Protein AF-A0A660YYT0-F1 (afdb_monomer_lite)

Structure (mmCIF, N/CA/C/O backbone):
data_AF-A0A660YYT0-F1
#
_entry.id   AF-A0A660YYT0-F1
#
loop_
_atom_site.group_PDB
_atom_site.id
_atom_site.type_symbol
_atom_site.label_atom_id
_atom_site.label_alt_id
_atom_site.label_comp_id
_atom_site.label_asym_id
_atom_site.label_entity_id
_atom_site.label_seq_id
_atom_site.pdbx_PDB_ins_code
_atom_site.Cartn_x
_atom_site.Cartn_y
_atom_site.Cartn_z
_atom_site.occupancy
_atom_site.B_iso_or_equiv
_atom_site.auth_seq_id
_atom_site.auth_comp_id
_atom_site.auth_asym_id
_atom_site.auth_atom_id
_atom_site.pdbx_PDB_model_num
ATOM 1 N N . MET A 1 1 ? 35.041 26.784 -73.952 1.00 51.22 1 MET A N 1
ATOM 2 C CA . MET A 1 1 ? 34.333 25.535 -74.314 1.00 51.22 1 MET A CA 1
ATOM 3 C C . MET A 1 1 ? 33.382 25.185 -73.181 1.00 51.22 1 MET A C 1
ATOM 5 O O . MET A 1 1 ? 33.841 25.051 -72.057 1.00 51.22 1 MET A O 1
ATOM 9 N N . ILE A 1 2 ? 32.073 25.117 -73.440 1.00 56.28 2 ILE A N 1
ATOM 10 C CA . ILE A 1 2 ? 31.075 24.756 -72.421 1.00 56.28 2 ILE A CA 1
ATOM 11 C C . ILE A 1 2 ? 30.917 23.236 -72.461 1.00 56.28 2 ILE A C 1
ATOM 13 O O . ILE A 1 2 ? 30.370 22.688 -73.417 1.00 56.28 2 ILE A O 1
ATOM 17 N N . THR A 1 3 ? 31.452 22.542 -71.461 1.00 60.56 3 THR A N 1
ATOM 18 C CA . THR A 1 3 ? 31.415 21.078 -71.388 1.00 60.56 3 THR A CA 1
ATOM 19 C C . THR A 1 3 ? 29.968 20.602 -71.238 1.00 60.56 3 THR A C 1
ATOM 21 O O . THR A 1 3 ? 29.255 21.000 -70.316 1.00 60.56 3 THR A O 1
ATOM 24 N N . LYS A 1 4 ? 29.508 19.760 -72.171 1.00 62.19 4 LYS A N 1
ATOM 25 C CA . LYS A 1 4 ? 28.138 19.229 -72.230 1.00 62.19 4 LYS A CA 1
ATOM 26 C C . LYS A 1 4 ? 27.801 18.480 -70.934 1.00 62.19 4 LYS A C 1
ATOM 28 O O . LYS A 1 4 ? 28.369 17.426 -70.656 1.00 62.19 4 LYS A O 1
ATOM 33 N N . LYS A 1 5 ? 26.848 19.001 -70.155 1.00 63.53 5 LYS A N 1
ATOM 34 C CA . LYS A 1 5 ? 26.340 18.351 -68.934 1.00 63.53 5 LYS 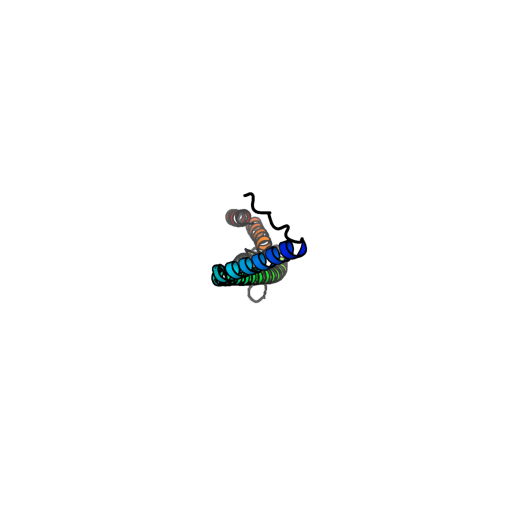A CA 1
ATOM 35 C C . LYS A 1 5 ? 25.712 16.996 -69.307 1.00 63.53 5 LYS A C 1
ATOM 37 O O . LYS A 1 5 ? 24.749 16.961 -70.076 1.00 63.53 5 LYS A O 1
ATOM 42 N N . ARG A 1 6 ? 26.256 15.878 -68.799 1.00 68.75 6 ARG A N 1
ATOM 43 C CA . ARG A 1 6 ? 25.679 14.531 -68.998 1.00 68.75 6 ARG A CA 1
ATOM 44 C C . ARG A 1 6 ? 24.264 14.496 -68.410 1.00 68.75 6 ARG A C 1
ATOM 46 O O . ARG A 1 6 ? 24.075 14.810 -67.239 1.00 68.75 6 ARG A O 1
ATOM 53 N N . LYS A 1 7 ? 23.272 14.118 -69.222 1.00 63.94 7 LYS A N 1
ATOM 54 C CA . LYS A 1 7 ? 21.906 13.847 -68.753 1.00 63.94 7 LYS A CA 1
ATOM 55 C C . LYS A 1 7 ? 21.890 12.449 -68.136 1.00 63.94 7 LYS A C 1
ATOM 57 O O . LYS A 1 7 ? 21.925 11.471 -68.873 1.00 63.94 7 LYS A O 1
ATOM 62 N N . LEU A 1 8 ? 21.891 12.373 -66.808 1.00 69.88 8 LEU A N 1
ATOM 63 C CA . LEU A 1 8 ? 21.742 11.113 -66.077 1.00 69.88 8 LEU A CA 1
ATOM 64 C C . LEU A 1 8 ? 20.305 10.588 -66.222 1.00 69.88 8 LEU A C 1
ATOM 66 O O . LEU A 1 8 ? 19.343 11.362 -66.184 1.00 69.88 8 LEU A O 1
ATOM 70 N N . SER A 1 9 ? 20.161 9.277 -66.399 1.00 69.38 9 SER A N 1
ATOM 71 C CA . SER A 1 9 ? 18.874 8.584 -66.463 1.00 69.38 9 SER A CA 1
ATOM 72 C C . SER A 1 9 ? 18.192 8.577 -65.089 1.00 69.38 9 SER A C 1
ATOM 74 O O . SER A 1 9 ? 18.842 8.462 -64.051 1.00 69.38 9 SER A O 1
ATOM 76 N N . ARG A 1 10 ? 16.849 8.637 -65.053 1.00 63.81 10 ARG A N 1
ATOM 77 C CA . ARG A 1 10 ? 16.066 8.544 -63.800 1.00 63.81 10 ARG A CA 1
ATOM 78 C C . ARG A 1 10 ? 16.378 7.273 -62.996 1.00 63.81 10 ARG A C 1
ATOM 80 O O . ARG A 1 10 ? 16.186 7.284 -61.784 1.00 63.81 10 ARG A O 1
ATOM 87 N N . LYS A 1 11 ? 16.823 6.194 -63.655 1.00 64.50 11 LYS A N 1
ATOM 88 C CA . LYS A 1 11 ? 17.233 4.937 -63.008 1.00 64.50 11 LYS A CA 1
ATOM 89 C C . LYS A 1 11 ? 18.564 5.104 -62.262 1.00 64.50 11 LYS A C 1
ATOM 91 O O . LYS A 1 11 ? 18.619 4.772 -61.087 1.00 64.50 11 LYS A O 1
ATOM 96 N N . GLU A 1 12 ? 19.557 5.731 -62.892 1.00 66.12 12 GLU A N 1
ATOM 97 C CA . GLU A 1 12 ? 20.881 6.006 -62.303 1.00 66.12 12 GLU A CA 1
ATOM 98 C C . GLU A 1 12 ? 20.780 6.956 -61.097 1.00 66.12 12 GLU A C 1
ATOM 100 O O . GLU A 1 12 ? 21.389 6.717 -60.063 1.00 66.12 12 GLU A O 1
ATOM 105 N N . ILE A 1 13 ? 19.925 7.988 -61.177 1.00 67.62 13 ILE A N 1
ATOM 106 C CA . ILE A 1 13 ? 19.676 8.920 -60.058 1.00 67.62 13 ILE A CA 1
ATOM 107 C C . ILE A 1 13 ? 19.019 8.208 -58.858 1.00 67.62 13 ILE A C 1
ATOM 109 O O . ILE A 1 13 ? 19.245 8.585 -57.708 1.00 67.62 13 ILE A O 1
ATOM 113 N N . LYS A 1 14 ? 18.165 7.204 -59.105 1.00 62.94 14 LYS A N 1
ATOM 114 C CA . LYS A 1 14 ? 17.526 6.413 -58.041 1.00 62.94 14 LYS A CA 1
ATOM 115 C C . LYS A 1 14 ? 18.504 5.424 -57.414 1.00 62.94 14 LYS A C 1
ATOM 117 O O . LYS A 1 14 ? 18.515 5.299 -56.197 1.00 62.94 14 LYS A O 1
ATOM 122 N N . GLU A 1 15 ? 19.314 4.761 -58.227 1.00 70.44 15 GLU A N 1
ATOM 123 C CA . GLU A 1 15 ? 20.326 3.802 -57.780 1.00 70.44 15 GLU A CA 1
ATOM 124 C C . GLU A 1 15 ? 21.382 4.483 -56.897 1.00 70.44 15 GLU A C 1
ATOM 126 O O . GLU A 1 15 ? 21.626 4.033 -55.784 1.00 70.44 15 GLU A O 1
ATOM 131 N N . ASP A 1 16 ? 21.875 5.654 -57.300 1.00 77.12 16 ASP A N 1
ATOM 132 C CA . ASP A 1 16 ? 22.817 6.469 -56.519 1.00 77.12 16 ASP A CA 1
ATOM 133 C C . ASP A 1 16 ? 22.221 6.950 -55.176 1.00 77.12 16 ASP A C 1
ATOM 135 O O . ASP A 1 16 ? 22.853 6.899 -54.117 1.00 77.12 16 ASP A O 1
ATOM 139 N N . LYS A 1 17 ? 20.934 7.330 -55.162 1.00 80.00 17 LYS A N 1
ATOM 140 C CA . LYS A 1 17 ? 20.225 7.661 -53.912 1.00 80.00 17 LYS A CA 1
ATOM 141 C C . LYS A 1 17 ? 20.060 6.462 -52.980 1.00 80.00 17 LYS A C 1
ATOM 143 O O . LYS A 1 17 ? 20.170 6.633 -51.770 1.00 80.00 17 LYS A O 1
ATOM 148 N N . LEU A 1 18 ? 19.779 5.274 -53.514 1.00 83.38 18 LEU A N 1
ATOM 149 C CA . LEU A 1 18 ? 19.640 4.063 -52.703 1.00 83.38 18 LEU A CA 1
ATOM 150 C C . LEU A 1 18 ? 20.992 3.620 -52.145 1.00 83.38 18 LEU A C 1
ATOM 152 O O . LEU A 1 18 ? 21.100 3.351 -50.955 1.00 83.38 18 LEU A O 1
ATOM 156 N N . VAL A 1 19 ? 22.033 3.618 -52.974 1.00 84.19 19 VAL A N 1
ATOM 157 C CA . VAL A 1 19 ? 23.396 3.266 -52.568 1.00 84.19 19 VAL A CA 1
ATOM 158 C C . VAL A 1 19 ? 23.917 4.241 -51.507 1.00 84.19 19 VAL A C 1
ATOM 160 O O . VAL A 1 19 ? 24.381 3.817 -50.452 1.00 84.19 19 VAL A O 1
ATOM 163 N N . SER A 1 20 ? 23.759 5.551 -51.715 1.00 84.00 20 SER A N 1
ATOM 164 C CA . SER A 1 20 ? 24.145 6.557 -50.713 1.00 84.00 20 SER A CA 1
ATOM 165 C C . SER A 1 20 ? 23.318 6.475 -49.427 1.00 84.00 20 SER A C 1
ATOM 167 O O . SER A 1 20 ? 23.848 6.738 -48.349 1.00 84.00 20 SER A O 1
ATOM 169 N N . PHE A 1 21 ? 22.043 6.089 -49.507 1.00 87.69 21 PHE A N 1
ATOM 170 C CA . PHE A 1 21 ? 21.224 5.812 -48.329 1.00 87.69 21 PHE A CA 1
ATOM 171 C C . PHE A 1 21 ? 21.750 4.605 -47.545 1.00 87.69 21 PHE A C 1
ATOM 173 O O . PHE A 1 21 ? 21.905 4.705 -46.332 1.00 87.69 21 PHE A O 1
ATOM 180 N N . VAL A 1 22 ? 22.085 3.503 -48.224 1.00 87.06 22 VAL A N 1
ATOM 181 C CA . VAL A 1 22 ? 22.655 2.304 -47.588 1.00 87.06 22 VAL A CA 1
ATOM 182 C C . VAL A 1 22 ? 23.977 2.632 -46.899 1.00 87.06 22 VAL A C 1
ATOM 184 O O . VAL A 1 22 ? 24.145 2.287 -45.733 1.00 87.06 22 VAL A O 1
ATOM 187 N N . TYR A 1 23 ? 24.876 3.370 -47.556 1.00 88.00 23 TYR A N 1
ATOM 188 C CA . TYR A 1 23 ? 26.136 3.788 -46.937 1.00 88.00 23 TYR A CA 1
ATOM 189 C C . TYR A 1 23 ? 25.928 4.684 -45.714 1.00 88.00 23 TYR A C 1
ATOM 191 O O . TYR A 1 23 ? 26.598 4.491 -44.704 1.00 88.00 23 TYR A O 1
ATOM 199 N N . LYS A 1 24 ? 24.976 5.624 -45.769 1.00 87.31 24 LYS A N 1
ATOM 200 C CA . LYS A 1 24 ? 24.620 6.472 -44.618 1.00 87.31 24 LYS A CA 1
ATOM 201 C C . LYS A 1 24 ? 24.012 5.672 -43.468 1.00 87.31 24 LYS A C 1
ATOM 203 O O . LYS A 1 24 ? 24.297 5.959 -42.311 1.00 87.31 24 LYS A O 1
ATOM 208 N N . ALA A 1 25 ? 23.175 4.683 -43.771 1.00 86.31 25 ALA A N 1
ATOM 209 C CA . ALA A 1 25 ? 22.599 3.798 -42.765 1.00 86.31 25 ALA A CA 1
ATOM 210 C C . ALA A 1 25 ? 23.677 2.914 -42.121 1.00 86.31 25 ALA A C 1
ATOM 212 O O . ALA A 1 25 ? 23.692 2.755 -40.904 1.00 86.31 25 ALA A O 1
ATOM 213 N N . GLN A 1 26 ? 24.611 2.394 -42.922 1.00 87.81 26 GLN A N 1
ATOM 214 C CA . GLN A 1 26 ? 25.738 1.604 -42.439 1.00 87.81 26 GLN A CA 1
ATOM 215 C C . GLN A 1 26 ? 26.683 2.439 -41.570 1.00 87.81 26 GLN A C 1
ATOM 217 O O . GLN A 1 26 ? 27.040 1.993 -40.485 1.00 87.81 26 GLN A O 1
ATOM 222 N N . SER A 1 27 ? 27.048 3.654 -41.995 1.00 86.06 27 SER A N 1
ATOM 223 C CA . SER A 1 27 ? 27.898 4.538 -41.189 1.00 86.06 27 SER A CA 1
ATOM 224 C C . SER A 1 27 ? 27.209 4.922 -39.883 1.00 86.06 27 SER A C 1
ATOM 226 O O . SER A 1 27 ? 27.809 4.816 -38.825 1.00 86.06 27 SER A O 1
ATOM 228 N N . PHE A 1 28 ? 25.916 5.260 -39.929 1.00 86.38 28 PHE A N 1
ATOM 229 C CA . PHE A 1 28 ? 25.138 5.537 -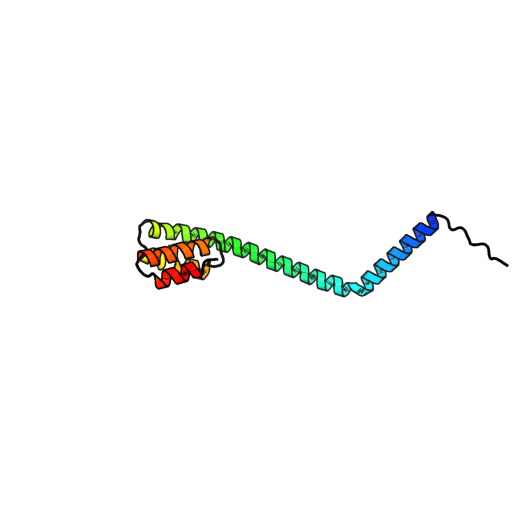38.724 1.00 86.38 28 PHE A CA 1
ATOM 230 C C . PHE A 1 28 ? 25.091 4.328 -37.780 1.00 86.38 28 PHE A C 1
ATOM 232 O O . PHE A 1 28 ? 25.264 4.474 -36.574 1.00 86.38 28 PHE A O 1
ATOM 239 N N . TYR A 1 29 ? 24.886 3.119 -38.300 1.00 87.12 29 TYR A N 1
ATOM 240 C CA . TYR A 1 29 ? 24.935 1.928 -37.462 1.00 87.12 29 TYR A CA 1
ATOM 241 C C . TYR A 1 29 ? 26.321 1.740 -36.838 1.00 87.12 29 TYR A C 1
ATOM 243 O O . TYR A 1 29 ? 26.407 1.552 -35.633 1.00 87.12 29 TYR A O 1
ATOM 251 N N . GLU A 1 30 ? 27.407 1.846 -37.600 1.00 86.44 30 GLU A N 1
ATOM 252 C CA . GLU A 1 30 ? 28.762 1.698 -37.053 1.00 86.44 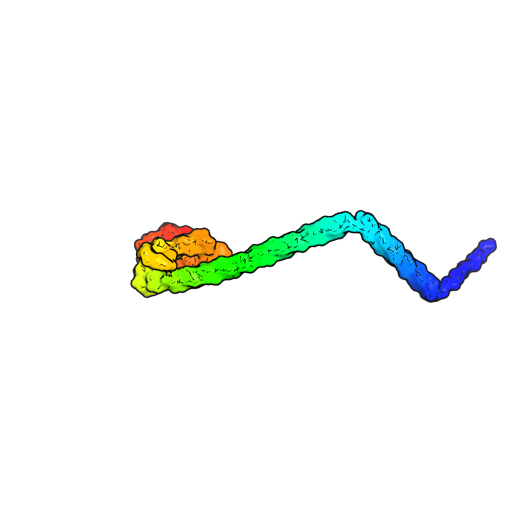30 GLU A CA 1
ATOM 253 C C . GLU A 1 30 ? 29.097 2.761 -35.994 1.00 86.44 30 GLU A C 1
ATOM 255 O O . GLU A 1 30 ? 29.647 2.427 -34.941 1.00 86.44 30 GLU A O 1
ATOM 260 N N . ASP A 1 31 ? 28.687 4.011 -36.222 1.00 88.75 31 ASP A N 1
ATOM 261 C CA . ASP A 1 31 ? 28.938 5.144 -35.327 1.00 88.75 31 ASP A CA 1
ATOM 262 C C . ASP A 1 31 ? 28.124 5.055 -34.023 1.00 88.75 31 ASP A C 1
ATOM 264 O O . ASP A 1 31 ? 28.564 5.515 -32.963 1.00 88.75 31 ASP A O 1
ATOM 268 N N . TYR A 1 32 ? 26.928 4.456 -34.080 1.00 88.25 32 TYR A N 1
ATOM 269 C CA . TYR A 1 32 ? 25.980 4.440 -32.965 1.00 88.25 32 TYR A CA 1
ATOM 270 C C . TYR A 1 32 ? 25.660 3.048 -32.419 1.00 88.25 32 TYR A C 1
ATOM 272 O O . TYR A 1 32 ? 24.946 2.981 -31.423 1.00 88.25 32 TYR A O 1
ATOM 280 N N . LYS A 1 33 ? 26.196 1.947 -32.963 1.00 86.75 33 LYS A N 1
ATOM 281 C CA . LYS A 1 33 ? 25.864 0.567 -32.543 1.00 86.75 33 LYS A CA 1
ATOM 282 C C . LYS A 1 33 ? 25.932 0.388 -31.032 1.00 86.75 33 LYS A C 1
ATOM 284 O O . LYS A 1 33 ? 24.965 -0.056 -30.426 1.00 86.75 33 LYS A O 1
ATOM 289 N N . ASN A 1 34 ? 27.017 0.841 -30.405 1.00 88.44 34 ASN A N 1
ATOM 290 C CA . ASN A 1 34 ? 27.201 0.725 -28.959 1.00 88.44 34 ASN A CA 1
ATOM 291 C C . ASN A 1 34 ? 26.143 1.531 -28.196 1.00 88.44 34 ASN A C 1
ATOM 293 O O . ASN A 1 34 ? 25.589 1.048 -27.218 1.00 88.44 34 ASN A O 1
ATOM 297 N N . LYS A 1 35 ? 25.810 2.737 -28.671 1.00 89.69 35 LYS A N 1
ATOM 298 C CA . LYS A 1 35 ? 24.757 3.570 -28.078 1.00 89.69 35 LYS A CA 1
ATOM 299 C C . LYS A 1 35 ? 23.380 2.930 -28.250 1.00 89.69 35 LYS A C 1
ATOM 301 O O . LYS A 1 35 ? 22.625 2.888 -27.291 1.00 89.69 35 LYS A O 1
ATOM 306 N N . ILE A 1 36 ? 23.069 2.404 -29.433 1.00 88.50 36 ILE A N 1
ATOM 307 C CA . ILE A 1 36 ? 21.801 1.724 -29.729 1.00 88.50 36 ILE A CA 1
ATOM 308 C C . ILE A 1 36 ? 21.627 0.511 -28.813 1.00 88.50 36 ILE A C 1
ATOM 310 O O . ILE A 1 36 ? 20.571 0.371 -28.203 1.00 88.50 36 ILE A O 1
ATOM 314 N N . PHE A 1 37 ? 22.662 -0.319 -28.656 1.00 90.00 37 PHE A N 1
ATOM 315 C CA . PHE A 1 37 ? 22.617 -1.453 -27.734 1.00 90.00 37 PHE A CA 1
ATOM 316 C C . PHE A 1 37 ? 22.443 -1.005 -26.282 1.00 90.00 37 PHE A C 1
ATOM 318 O O . PHE A 1 37 ? 21.581 -1.543 -25.593 1.00 90.00 37 PHE A O 1
ATOM 325 N N . THR A 1 38 ? 23.188 0.004 -25.824 1.00 92.44 38 THR A N 1
ATOM 326 C CA . THR A 1 38 ? 23.073 0.501 -24.445 1.00 92.44 38 THR A CA 1
ATOM 327 C C . THR A 1 38 ? 21.697 1.101 -24.164 1.00 92.44 38 THR A C 1
ATOM 329 O O . THR A 1 38 ? 21.054 0.718 -23.192 1.00 92.44 38 THR A O 1
ATOM 332 N N . TYR A 1 39 ? 21.204 2.008 -25.013 1.00 94.06 39 TYR A N 1
ATOM 333 C CA . TYR A 1 39 ? 19.878 2.604 -24.834 1.00 94.06 39 TYR A CA 1
ATOM 334 C C . TYR A 1 39 ? 18.769 1.557 -24.965 1.00 94.06 39 TYR A C 1
ATOM 336 O O . TYR A 1 39 ? 17.835 1.563 -24.168 1.00 94.06 39 TYR A O 1
ATOM 344 N N . GLY A 1 40 ? 18.894 0.624 -25.913 1.00 94.62 40 GLY A N 1
ATOM 345 C CA . GLY A 1 40 ? 17.966 -0.494 -26.060 1.00 94.62 40 GLY A CA 1
ATOM 346 C C . GLY A 1 40 ? 17.912 -1.364 -24.805 1.00 94.62 40 GLY A C 1
ATOM 347 O O . GLY A 1 40 ? 16.828 -1.643 -24.301 1.00 94.62 40 GLY A O 1
ATOM 348 N N . ALA A 1 41 ? 19.070 -1.726 -24.247 1.00 95.00 41 ALA A N 1
ATOM 349 C CA . ALA A 1 41 ? 19.151 -2.499 -23.012 1.00 95.00 41 ALA A CA 1
ATOM 350 C C . ALA A 1 41 ? 18.521 -1.755 -21.822 1.00 95.00 41 ALA A C 1
ATOM 352 O O . ALA A 1 41 ? 17.744 -2.350 -21.079 1.00 95.00 41 ALA A O 1
ATOM 353 N N . VAL A 1 42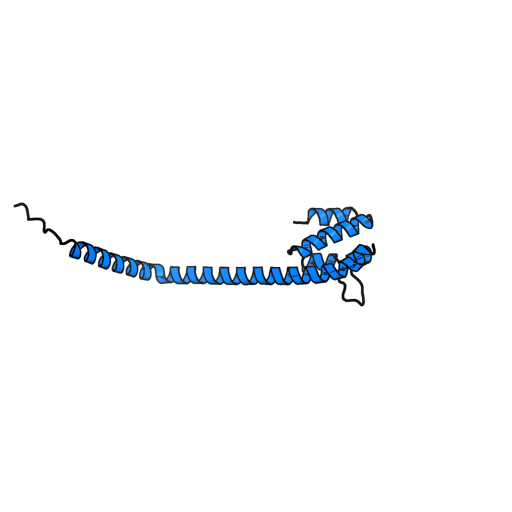 ? 18.787 -0.452 -21.671 1.00 97.25 42 VAL A N 1
ATOM 354 C CA . VAL A 1 42 ? 18.184 0.379 -20.612 1.00 97.25 42 VAL A CA 1
ATOM 355 C C . VAL A 1 42 ? 16.661 0.401 -20.721 1.00 97.25 42 VAL A C 1
ATOM 357 O O . VAL A 1 42 ? 15.979 0.220 -19.716 1.00 97.25 42 VAL A O 1
ATOM 360 N N . VAL A 1 43 ? 16.116 0.573 -21.929 1.00 97.31 43 VAL A N 1
ATOM 361 C CA . VAL A 1 43 ? 14.662 0.567 -22.150 1.00 97.31 43 VAL A CA 1
ATOM 362 C C . VAL A 1 43 ? 14.058 -0.788 -21.785 1.00 97.31 43 VAL A C 1
ATOM 364 O O . VAL A 1 43 ? 13.049 -0.829 -21.086 1.00 97.31 43 VAL A O 1
ATOM 367 N N . VAL A 1 44 ? 14.678 -1.896 -22.201 1.00 97.56 44 VAL A N 1
ATOM 368 C CA . VAL A 1 44 ? 14.191 -3.246 -21.871 1.00 97.56 44 VAL A CA 1
ATOM 369 C C . VAL A 1 44 ? 14.171 -3.472 -20.359 1.00 97.56 44 VAL A C 1
ATOM 371 O O . VAL A 1 44 ? 13.171 -3.953 -19.828 1.00 97.56 44 VAL A O 1
ATOM 374 N N . VAL A 1 45 ? 15.234 -3.079 -19.652 1.00 97.69 45 VAL A N 1
ATOM 375 C CA . VAL A 1 45 ? 15.295 -3.185 -18.187 1.00 97.69 45 VAL A CA 1
ATOM 376 C C . VAL A 1 45 ? 14.224 -2.315 -17.530 1.00 97.69 45 VAL A C 1
ATOM 378 O O . VAL A 1 45 ? 13.514 -2.796 -16.651 1.00 97.69 45 VAL A O 1
ATOM 381 N N . ALA A 1 46 ? 14.052 -1.069 -17.975 1.00 97.38 46 ALA A N 1
ATOM 382 C CA . ALA A 1 46 ? 13.035 -0.170 -17.432 1.00 97.38 46 ALA A CA 1
ATOM 383 C C . ALA A 1 46 ? 11.614 -0.735 -17.600 1.00 97.38 46 ALA A C 1
ATOM 385 O O . ALA A 1 46 ? 10.825 -0.707 -16.657 1.00 97.38 46 ALA A O 1
ATOM 386 N N . VAL A 1 47 ? 11.302 -1.307 -18.769 1.00 97.50 47 VAL A N 1
ATOM 387 C CA . VAL A 1 47 ? 10.010 -1.960 -19.027 1.00 97.50 47 VAL A CA 1
ATOM 388 C C . VAL A 1 47 ? 9.819 -3.186 -18.134 1.00 97.50 47 VAL A C 1
ATOM 390 O O . VAL A 1 47 ? 8.737 -3.360 -17.580 1.00 97.50 47 VAL A O 1
ATOM 393 N N . ALA A 1 48 ? 10.851 -4.014 -17.951 1.00 97.00 48 ALA A N 1
ATOM 394 C CA . ALA A 1 48 ? 10.772 -5.189 -17.085 1.00 97.00 48 ALA A CA 1
ATOM 395 C C . ALA A 1 48 ? 10.516 -4.809 -15.616 1.00 97.00 48 ALA A C 1
ATOM 397 O O . ALA A 1 48 ? 9.660 -5.411 -14.968 1.00 97.00 48 ALA A O 1
ATOM 398 N N . VAL A 1 49 ? 11.206 -3.780 -15.110 1.00 97.12 49 VAL A N 1
ATOM 399 C CA . VAL A 1 49 ? 10.995 -3.250 -13.753 1.00 97.12 49 VAL A CA 1
ATOM 400 C C . VAL A 1 49 ? 9.581 -2.696 -13.599 1.00 97.12 49 VAL A C 1
ATOM 402 O O . VAL A 1 49 ? 8.893 -3.051 -12.645 1.00 97.12 49 VAL A O 1
ATOM 405 N N . ALA A 1 50 ? 9.115 -1.880 -14.551 1.00 96.06 50 ALA A N 1
ATOM 406 C CA . ALA A 1 50 ? 7.763 -1.328 -14.520 1.00 96.06 50 ALA A CA 1
ATOM 407 C C . ALA A 1 50 ? 6.693 -2.431 -14.552 1.00 96.06 50 ALA A C 1
ATOM 409 O O . ALA A 1 50 ? 5.735 -2.383 -13.784 1.00 96.06 50 ALA A O 1
ATOM 410 N N . TYR A 1 51 ? 6.873 -3.449 -15.397 1.00 96.06 51 TYR A N 1
ATOM 411 C CA . TYR A 1 51 ? 5.966 -4.592 -15.474 1.00 96.06 51 TYR A CA 1
ATOM 412 C C . TYR A 1 51 ? 5.893 -5.355 -14.148 1.00 96.06 51 TYR A C 1
ATOM 414 O O . TYR A 1 51 ? 4.798 -5.627 -13.656 1.00 96.06 51 TYR A O 1
ATOM 422 N N . PHE A 1 52 ? 7.047 -5.670 -13.551 1.00 95.44 52 PHE A N 1
ATOM 423 C CA . PHE A 1 52 ? 7.096 -6.376 -12.274 1.00 95.44 52 PHE A CA 1
ATOM 424 C C . PHE A 1 52 ? 6.446 -5.557 -11.156 1.00 95.44 52 PHE A C 1
ATOM 426 O O . PHE A 1 52 ? 5.626 -6.092 -10.416 1.00 95.44 52 PHE A O 1
ATOM 433 N N . TYR A 1 53 ? 6.743 -4.257 -11.086 1.00 93.94 53 TYR A N 1
ATOM 434 C CA . TYR A 1 53 ? 6.158 -3.353 -10.099 1.00 93.94 53 TYR A CA 1
ATOM 435 C C . TYR A 1 53 ? 4.630 -3.281 -10.217 1.00 93.94 53 TYR A C 1
ATOM 437 O O . TYR A 1 53 ? 3.931 -3.477 -9.230 1.00 93.94 53 TYR A O 1
ATOM 445 N N . VAL A 1 54 ? 4.091 -3.091 -11.427 1.00 93.75 54 VAL A N 1
ATOM 446 C CA . VAL A 1 54 ? 2.634 -3.054 -11.648 1.00 93.75 54 VAL A CA 1
ATOM 447 C C . VAL A 1 54 ? 1.979 -4.385 -11.283 1.00 93.75 54 VAL A C 1
ATOM 449 O O . VAL A 1 54 ? 0.893 -4.398 -10.707 1.00 93.75 54 VAL A O 1
ATOM 452 N N . ASN A 1 55 ? 2.613 -5.511 -11.615 1.00 93.81 55 ASN A N 1
ATOM 453 C CA . ASN A 1 55 ? 2.060 -6.822 -11.297 1.00 93.81 55 ASN A CA 1
ATOM 454 C C . ASN A 1 55 ? 2.078 -7.105 -9.788 1.00 93.81 55 ASN A C 1
ATOM 456 O O . ASN A 1 55 ? 1.096 -7.618 -9.260 1.00 93.81 55 ASN A O 1
ATOM 460 N N . GLN A 1 56 ? 3.160 -6.735 -9.100 1.00 94.00 56 GLN A N 1
ATOM 461 C CA . GLN A 1 56 ? 3.256 -6.835 -7.645 1.00 94.00 56 GLN A CA 1
ATOM 462 C C . GLN A 1 56 ? 2.196 -5.960 -6.970 1.00 94.00 56 GLN A C 1
ATOM 464 O O . GLN A 1 56 ? 1.437 -6.463 -6.153 1.00 94.00 56 GLN A O 1
ATOM 469 N N . GLN A 1 57 ? 2.050 -4.702 -7.397 1.00 93.94 57 GLN A N 1
ATOM 470 C CA . GLN A 1 57 ? 1.055 -3.781 -6.842 1.00 93.94 57 GLN A CA 1
ATOM 471 C C . GLN A 1 57 ? -0.379 -4.318 -6.968 1.00 93.94 57 GLN A C 1
ATOM 473 O O . GLN A 1 57 ? -1.202 -4.122 -6.077 1.00 93.94 57 GLN A O 1
ATOM 478 N N . ARG A 1 58 ? -0.693 -5.010 -8.072 1.00 96.25 58 ARG A N 1
ATOM 479 C CA . ARG A 1 58 ? -1.997 -5.662 -8.263 1.00 96.25 58 ARG A CA 1
ATOM 480 C C . ARG A 1 58 ? -2.207 -6.815 -7.290 1.00 96.25 58 ARG A C 1
ATOM 482 O O . ARG A 1 58 ? -3.252 -6.862 -6.653 1.00 96.25 58 ARG A O 1
ATOM 489 N N . ALA A 1 59 ? -1.222 -7.702 -7.160 1.00 97.06 59 ALA A N 1
ATOM 490 C CA . ALA A 1 59 ? -1.277 -8.804 -6.203 1.00 97.06 59 ALA A CA 1
ATOM 491 C C . ALA A 1 59 ? -1.409 -8.294 -4.758 1.00 97.06 59 ALA A C 1
ATOM 493 O O . ALA A 1 59 ? -2.225 -8.806 -3.995 1.00 97.06 59 ALA A O 1
ATOM 494 N N . ASP A 1 60 ? -0.666 -7.247 -4.401 1.00 97.50 60 ASP A N 1
ATOM 495 C CA . ASP A 1 60 ? -0.746 -6.616 -3.083 1.00 97.50 60 ASP A CA 1
ATOM 496 C C . ASP A 1 60 ? -2.131 -6.007 -2.849 1.00 97.50 60 ASP A C 1
ATOM 498 O O . ASP A 1 60 ? -2.718 -6.210 -1.791 1.00 97.50 60 ASP A O 1
ATOM 502 N N . ASN A 1 61 ? -2.707 -5.342 -3.856 1.00 98.31 61 ASN A N 1
ATOM 503 C CA . ASN A 1 61 ? -4.062 -4.800 -3.767 1.00 98.31 61 ASN A CA 1
ATOM 504 C C . ASN A 1 61 ? -5.127 -5.898 -3.605 1.00 98.31 61 ASN A C 1
ATOM 506 O O . ASN A 1 61 ? -6.078 -5.727 -2.844 1.00 98.31 61 ASN A O 1
ATOM 510 N N . GLU A 1 62 ? -4.987 -7.025 -4.305 1.00 98.38 62 GLU A N 1
ATOM 511 C CA . GLU A 1 62 ? -5.884 -8.179 -4.161 1.00 98.38 62 GLU A CA 1
ATOM 512 C C . GLU A 1 62 ? -5.801 -8.771 -2.747 1.00 98.38 62 GLU A C 1
ATOM 514 O O . GLU A 1 62 ? -6.835 -8.974 -2.105 1.00 98.38 62 GLU A O 1
ATOM 519 N N . ASN A 1 63 ? -4.588 -8.972 -2.223 1.00 98.19 63 ASN A N 1
ATOM 520 C CA . ASN A 1 63 ? -4.372 -9.449 -0.855 1.00 98.19 63 ASN A CA 1
ATOM 521 C C . ASN A 1 63 ? -4.956 -8.479 0.180 1.00 98.19 63 ASN A C 1
ATOM 523 O O . ASN A 1 63 ? -5.680 -8.902 1.083 1.00 98.19 63 ASN A O 1
ATOM 527 N N . ALA A 1 64 ? -4.721 -7.177 0.007 1.00 98.44 64 ALA A N 1
ATOM 528 C CA . ALA A 1 64 ? -5.286 -6.134 0.853 1.00 98.44 64 ALA A CA 1
ATOM 529 C C . ALA A 1 64 ? -6.818 -6.177 0.870 1.00 98.44 64 ALA A C 1
ATOM 531 O O . ALA A 1 64 ? -7.424 -6.081 1.933 1.00 98.44 64 ALA A O 1
ATOM 532 N N . GLY A 1 65 ? -7.450 -6.376 -0.290 1.00 98.56 65 GLY A N 1
ATOM 533 C CA . GLY A 1 65 ? -8.904 -6.502 -0.400 1.00 98.56 65 GLY A CA 1
ATOM 534 C C . GLY A 1 65 ? -9.452 -7.726 0.334 1.00 98.56 65 GLY A C 1
ATOM 535 O O . GLY A 1 65 ? -10.485 -7.641 1.000 1.00 98.56 65 GLY A O 1
ATOM 536 N N . VAL A 1 66 ? -8.742 -8.856 0.266 1.00 98.50 66 VAL A N 1
ATOM 537 C CA . VAL A 1 66 ? -9.105 -10.074 1.005 1.00 98.50 66 VAL A CA 1
ATOM 538 C C . VAL A 1 66 ? -9.022 -9.848 2.513 1.00 98.50 66 VAL A C 1
ATOM 540 O O . VAL A 1 66 ? -9.962 -10.201 3.228 1.00 98.50 66 VAL A O 1
ATOM 543 N N . GLU A 1 67 ? -7.931 -9.265 3.007 1.00 98.50 67 GLU A N 1
ATOM 544 C CA . GLU A 1 67 ? -7.778 -9.001 4.439 1.00 98.50 67 GLU A CA 1
ATOM 545 C C . GLU A 1 67 ? -8.777 -7.949 4.928 1.00 98.50 67 GLU A C 1
ATOM 547 O O . GLU A 1 67 ? -9.463 -8.180 5.924 1.00 98.50 67 GLU A O 1
ATOM 552 N N . LEU A 1 68 ? -8.967 -6.859 4.177 1.00 98.56 68 LEU A N 1
ATOM 553 C CA . LEU A 1 68 ? -9.971 -5.842 4.481 1.00 98.56 68 LEU A CA 1
ATOM 554 C C . LEU A 1 68 ? -11.369 -6.455 4.577 1.00 98.56 68 LEU A C 1
ATOM 556 O O . LEU A 1 68 ? -12.074 -6.214 5.553 1.00 98.56 68 LEU A O 1
ATOM 560 N N . SER A 1 69 ? -11.756 -7.307 3.623 1.00 98.44 69 SER A N 1
ATOM 561 C CA . SER A 1 69 ? -13.055 -7.986 3.648 1.00 98.44 69 SER A CA 1
ATOM 562 C C . SER A 1 69 ? -13.266 -8.818 4.918 1.00 98.44 69 SER A C 1
ATOM 564 O O . SER A 1 69 ? -14.376 -8.839 5.450 1.00 98.44 69 SER A O 1
ATOM 566 N N . ARG A 1 70 ? -12.222 -9.475 5.438 1.00 98.19 70 ARG A N 1
ATOM 567 C CA . ARG A 1 70 ? -12.307 -10.223 6.703 1.00 98.19 70 ARG A CA 1
ATOM 568 C C . ARG A 1 70 ? -12.467 -9.287 7.897 1.00 98.19 70 ARG A C 1
ATOM 570 O O . ARG A 1 70 ? -13.290 -9.552 8.770 1.00 98.19 70 ARG A O 1
ATOM 577 N N . THR A 1 71 ? -11.708 -8.196 7.932 1.00 98.50 71 THR A N 1
ATOM 578 C CA . THR A 1 71 ? -11.738 -7.217 9.028 1.00 98.50 71 THR A CA 1
ATOM 579 C C . THR A 1 71 ? -13.048 -6.440 9.080 1.00 98.50 71 THR A C 1
ATOM 581 O O . THR A 1 71 ? -13.526 -6.129 10.173 1.00 98.50 71 THR A O 1
ATOM 584 N N . MET A 1 72 ? -13.685 -6.207 7.929 1.00 98.38 72 MET A N 1
ATOM 585 C CA . MET A 1 72 ? -14.986 -5.538 7.848 1.00 98.38 72 MET A CA 1
ATOM 586 C C . MET A 1 72 ? -16.080 -6.251 8.648 1.00 98.38 72 MET A C 1
ATOM 588 O O . MET A 1 72 ? -16.956 -5.589 9.187 1.00 98.38 72 MET A O 1
ATOM 592 N N . VAL A 1 73 ? -15.979 -7.569 8.858 1.00 97.75 73 VAL A N 1
ATOM 593 C CA . VAL A 1 73 ? -16.907 -8.301 9.737 1.00 97.75 73 VAL A CA 1
ATOM 594 C C . VAL A 1 73 ? -16.910 -7.734 11.163 1.00 97.75 73 VAL A C 1
ATOM 596 O O . VAL A 1 73 ? -17.972 -7.608 11.766 1.00 97.75 73 VAL A O 1
ATOM 599 N N . LEU A 1 74 ? -15.741 -7.373 11.707 1.00 98.25 74 LEU A N 1
ATOM 600 C CA . LEU A 1 74 ? -15.623 -6.756 13.036 1.00 98.25 74 LEU A CA 1
ATOM 601 C C . LEU A 1 74 ? -16.075 -5.293 13.014 1.00 98.25 74 LEU A C 1
ATOM 603 O O . LEU A 1 74 ? -16.735 -4.833 13.946 1.00 98.25 74 LEU A O 1
ATOM 607 N N . TYR A 1 75 ? -15.729 -4.571 11.947 1.00 98.56 75 TYR A N 1
ATOM 608 C CA . TYR A 1 75 ? -16.117 -3.175 11.764 1.00 98.56 75 TYR A CA 1
ATOM 609 C C . TYR A 1 75 ? -17.642 -3.012 11.721 1.00 98.56 75 TYR A C 1
ATOM 611 O O . TYR A 1 75 ? -18.193 -2.207 12.468 1.00 98.56 75 TYR A O 1
ATOM 619 N N . ASP A 1 76 ? -18.329 -3.833 10.925 1.00 98.06 76 ASP A N 1
ATOM 620 C CA . ASP A 1 76 ? -19.786 -3.797 10.752 1.00 98.06 76 ASP A CA 1
ATOM 621 C C . ASP A 1 76 ? -20.538 -4.182 12.035 1.00 98.06 76 ASP A C 1
ATOM 623 O O . ASP A 1 76 ? -21.671 -3.758 12.260 1.00 98.06 76 ASP A O 1
ATOM 627 N N . GLN A 1 77 ? -19.898 -4.958 12.915 1.00 98.00 77 GLN A N 1
ATOM 628 C CA . GLN A 1 77 ? -20.407 -5.280 14.252 1.00 98.00 77 GLN A CA 1
ATOM 629 C C . GLN A 1 77 ? -20.196 -4.1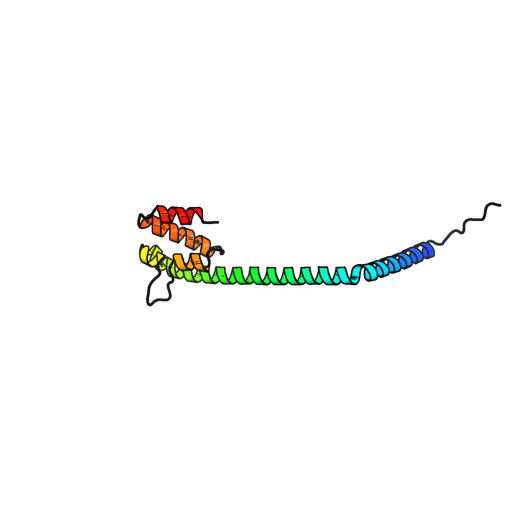44 15.267 1.00 98.00 77 GLN A C 1
ATOM 631 O O . GLN A 1 77 ? -20.627 -4.257 16.414 1.00 98.00 77 GLN A O 1
ATOM 636 N N . GLY A 1 78 ? -19.515 -3.063 14.879 1.00 98.12 78 GLY A N 1
ATOM 637 C CA . GLY A 1 78 ? -19.128 -1.973 15.770 1.00 98.12 78 GLY A CA 1
ATOM 638 C C . GLY A 1 78 ? -17.989 -2.335 16.728 1.00 98.12 78 GLY A C 1
ATOM 639 O O . GLY A 1 78 ? -17.716 -1.592 17.672 1.00 98.12 78 GLY A O 1
ATOM 640 N N . ALA A 1 79 ? -17.300 -3.459 16.508 1.00 98.38 79 ALA A N 1
ATOM 641 C CA . ALA A 1 79 ? -16.168 -3.903 17.316 1.00 98.38 79 ALA A CA 1
ATOM 642 C C . ALA A 1 79 ? -14.883 -3.152 16.920 1.00 98.38 79 ALA A C 1
ATOM 644 O O . ALA A 1 79 ? -13.867 -3.755 16.574 1.00 98.38 79 ALA A O 1
ATOM 645 N N . TYR A 1 80 ? -14.920 -1.816 16.960 1.00 98.50 80 TYR A N 1
ATOM 646 C CA . TYR A 1 80 ? -13.901 -0.951 16.359 1.00 98.50 80 TYR A CA 1
ATOM 647 C C . TYR A 1 80 ? -12.494 -1.172 16.920 1.00 98.50 80 TYR A C 1
ATOM 649 O O . TYR A 1 80 ? -11.538 -1.174 16.156 1.00 98.50 80 TYR A O 1
ATOM 657 N N . LEU A 1 81 ? -12.339 -1.447 18.220 1.00 98.19 81 LEU A N 1
ATOM 658 C CA . LEU A 1 81 ? -11.018 -1.747 18.789 1.00 98.19 81 LEU A CA 1
ATOM 659 C C . LEU A 1 81 ? -10.414 -3.030 18.189 1.00 98.19 81 LEU A C 1
ATOM 661 O O . LEU A 1 81 ? -9.224 -3.075 17.883 1.00 98.19 81 LEU A O 1
ATOM 665 N N . GLN A 1 82 ? -11.242 -4.055 17.972 1.00 98.19 82 GLN A N 1
ATOM 666 C CA . GLN A 1 82 ? -10.813 -5.298 17.328 1.00 98.19 82 GLN A CA 1
ATOM 667 C C . GLN A 1 82 ? -10.636 -5.118 15.818 1.00 98.19 82 GLN A C 1
ATOM 669 O O . GLN A 1 82 ? -9.747 -5.728 15.241 1.00 98.19 82 GLN A O 1
ATOM 674 N N . ALA A 1 83 ? -11.429 -4.265 15.166 1.00 98.56 83 ALA A N 1
ATOM 675 C CA . ALA A 1 83 ? -11.209 -3.916 13.765 1.00 98.56 83 ALA A CA 1
ATOM 676 C C . ALA A 1 83 ? -9.857 -3.203 13.576 1.00 98.56 83 ALA A C 1
ATOM 678 O O . ALA A 1 83 ? -9.140 -3.492 12.625 1.00 98.56 83 ALA A O 1
ATOM 679 N N . ILE A 1 84 ? -9.467 -2.325 14.506 1.00 98.69 84 ILE A N 1
ATOM 680 C CA . ILE A 1 84 ? -8.190 -1.594 14.481 1.00 98.69 84 ILE A CA 1
ATOM 681 C C . ILE A 1 84 ? -6.994 -2.534 14.681 1.00 98.69 84 ILE A C 1
ATOM 683 O O . ILE A 1 84 ? -6.060 -2.508 13.876 1.00 98.69 84 ILE A O 1
ATOM 687 N N . GLU A 1 85 ? -7.011 -3.349 15.740 1.00 98.19 85 GLU A N 1
ATOM 688 C CA . GLU A 1 85 ? -5.855 -4.163 16.163 1.00 98.19 85 GLU A CA 1
ATOM 689 C C . GLU A 1 85 ? -5.864 -5.595 15.593 1.00 98.19 85 GLU A C 1
ATOM 691 O O . GLU A 1 85 ? -4.841 -6.280 15.583 1.00 98.19 85 GLU A O 1
ATOM 696 N N . GLY A 1 86 ? -7.005 -6.051 15.079 1.00 97.62 86 GLY A N 1
ATOM 697 C CA . GLY A 1 86 ? -7.245 -7.428 14.659 1.00 97.62 86 GLY A CA 1
ATOM 698 C C . GLY A 1 86 ? -7.769 -8.301 15.798 1.00 97.62 86 GLY A C 1
ATOM 699 O O . GLY A 1 86 ? -7.951 -7.866 16.939 1.00 97.62 86 GLY A O 1
ATOM 700 N N . GLN A 1 87 ? -8.011 -9.574 15.488 1.00 96.56 87 GLN A N 1
ATOM 701 C CA . GLN A 1 87 ? -8.543 -10.535 16.451 1.00 96.56 87 GLN A CA 1
ATOM 702 C C . GLN A 1 87 ? -7.574 -11.702 16.656 1.00 96.56 87 GLN A C 1
ATOM 704 O O . GLN A 1 87 ? -7.422 -12.576 15.796 1.00 96.56 87 GLN A O 1
ATOM 709 N N . GLN A 1 88 ? -6.942 -11.733 17.833 1.00 92.50 88 GLN A N 1
ATOM 710 C CA . GLN A 1 88 ? -6.011 -12.796 18.216 1.00 92.50 88 GLN A CA 1
ATOM 711 C C . GLN A 1 88 ? -6.668 -14.181 18.149 1.00 92.50 88 GLN A C 1
ATOM 713 O O . GLN A 1 88 ? -7.834 -14.352 18.497 1.00 92.50 88 GLN A O 1
ATOM 718 N N . GLY A 1 89 ? -5.901 -15.178 17.704 1.00 92.62 89 GLY A N 1
ATOM 719 C CA . GLY A 1 89 ? -6.393 -16.548 17.525 1.00 92.62 89 GLY A CA 1
ATOM 720 C C . GLY A 1 89 ? -7.228 -16.762 16.258 1.00 92.62 89 GLY A C 1
ATOM 721 O O . GLY A 1 89 ? -7.720 -17.867 16.045 1.00 92.62 89 GLY A O 1
ATOM 722 N N . THR A 1 90 ? -7.365 -15.744 15.402 1.00 95.06 90 THR A N 1
ATOM 723 C CA . THR A 1 90 ? -8.021 -15.850 14.090 1.00 95.06 90 THR A CA 1
ATOM 724 C C . THR A 1 90 ? -7.120 -15.333 12.971 1.00 95.06 90 THR A C 1
ATOM 726 O O . THR A 1 90 ? -6.019 -14.848 13.220 1.00 95.06 90 THR A O 1
ATOM 729 N N . ASN A 1 91 ? -7.580 -15.445 11.726 1.00 94.56 91 ASN A N 1
ATOM 730 C CA . ASN A 1 91 ? -6.907 -14.905 10.545 1.00 94.56 91 ASN A CA 1
ATOM 731 C C . ASN A 1 91 ? -7.323 -13.459 10.215 1.00 94.56 91 ASN A C 1
ATOM 733 O O . ASN A 1 91 ? -7.042 -12.998 9.114 1.00 94.56 91 ASN A O 1
ATOM 737 N N . ILE A 1 92 ? -8.019 -12.765 11.121 1.00 97.75 92 ILE A N 1
ATOM 738 C CA . ILE A 1 92 ? -8.429 -11.374 10.918 1.00 97.75 92 ILE A CA 1
ATOM 739 C C . ILE A 1 92 ? -7.317 -10.456 11.419 1.00 97.75 92 ILE A C 1
ATOM 741 O O . ILE A 1 92 ? -7.137 -10.287 12.631 1.00 97.75 92 ILE A O 1
ATOM 745 N N . ILE A 1 93 ? -6.580 -9.857 10.486 1.00 97.94 93 ILE A N 1
ATOM 746 C CA . ILE A 1 93 ? -5.621 -8.803 10.812 1.00 97.94 93 ILE A CA 1
ATOM 747 C C . ILE A 1 93 ? -6.335 -7.462 11.026 1.00 97.94 93 ILE A C 1
ATOM 749 O O . ILE A 1 93 ? -7.437 -7.236 10.531 1.00 97.94 93 ILE A O 1
ATOM 753 N N . GLY A 1 94 ? -5.728 -6.574 11.808 1.00 98.31 94 GLY A N 1
ATOM 754 C CA . GLY A 1 94 ? -6.292 -5.254 12.075 1.00 98.31 94 GLY A CA 1
ATOM 755 C C . GLY A 1 94 ? -6.123 -4.287 10.909 1.00 98.31 94 GLY A C 1
ATOM 756 O O . GLY A 1 94 ? -5.168 -4.392 10.139 1.00 98.31 94 GLY A O 1
ATOM 757 N N . LEU A 1 95 ? -7.003 -3.290 10.833 1.00 98.75 95 LEU A N 1
ATOM 758 C CA . LEU A 1 95 ? -6.938 -2.193 9.869 1.00 98.75 95 LEU A CA 1
ATOM 759 C C . LEU A 1 95 ? -5.578 -1.479 9.910 1.00 98.75 95 LEU A C 1
ATOM 761 O O . LEU A 1 95 ? -5.043 -1.160 8.855 1.00 98.75 95 LEU A O 1
ATOM 765 N N . LYS A 1 96 ? -4.959 -1.313 11.092 1.00 98.38 96 LYS A N 1
ATOM 766 C CA . LYS A 1 96 ? -3.593 -0.757 11.206 1.00 98.38 96 LYS A CA 1
ATOM 767 C C . LYS A 1 96 ? -2.575 -1.557 10.408 1.00 98.38 96 LYS A C 1
ATOM 769 O O . LYS A 1 96 ? -1.761 -0.979 9.701 1.00 98.38 96 LYS A O 1
ATOM 774 N N . LYS A 1 97 ? -2.639 -2.884 10.519 1.00 98.44 97 LYS A N 1
ATOM 775 C CA . LYS A 1 97 ? -1.712 -3.783 9.839 1.00 98.44 97 LYS A CA 1
ATOM 776 C C . LYS A 1 97 ? -1.960 -3.799 8.331 1.00 98.44 97 LYS A C 1
ATOM 778 O O . LYS A 1 97 ? -1.007 -3.816 7.567 1.00 98.44 97 LYS A O 1
ATOM 783 N N . ILE A 1 98 ? -3.224 -3.723 7.904 1.00 98.56 98 ILE A N 1
ATOM 784 C CA . ILE A 1 98 ? -3.563 -3.596 6.479 1.00 98.56 98 ILE A CA 1
ATOM 785 C C . ILE A 1 98 ? -2.991 -2.293 5.906 1.00 98.56 98 ILE A C 1
ATOM 787 O O . ILE A 1 98 ? -2.399 -2.314 4.835 1.00 98.56 98 ILE A O 1
ATOM 791 N N . VAL A 1 99 ? -3.119 -1.172 6.622 1.00 98.38 99 VAL A N 1
ATOM 792 C CA . VAL A 1 99 ? -2.552 0.121 6.201 1.00 98.38 99 VAL A CA 1
ATOM 793 C C . VAL A 1 99 ? -1.022 0.088 6.187 1.00 98.38 99 VAL A C 1
ATOM 795 O O . VAL A 1 99 ? -0.415 0.599 5.253 1.00 98.38 99 VAL A O 1
ATOM 798 N N . GLU A 1 100 ? -0.391 -0.533 7.183 1.00 97.94 100 GLU A N 1
ATOM 799 C CA . GLU A 1 100 ? 1.069 -0.672 7.249 1.00 97.94 100 GLU A CA 1
ATOM 800 C C . GLU A 1 100 ? 1.629 -1.509 6.090 1.00 97.94 100 GLU A C 1
ATOM 802 O O . GLU A 1 100 ? 2.610 -1.113 5.463 1.00 97.94 100 GLU A O 1
ATOM 807 N N . GLU A 1 101 ? 1.007 -2.651 5.786 1.00 97.62 101 GLU A N 1
ATOM 808 C CA . GLU A 1 101 ? 1.501 -3.583 4.766 1.00 97.62 101 GLU A CA 1
ATOM 809 C C . GLU A 1 101 ? 1.074 -3.193 3.344 1.00 97.62 101 GLU A C 1
ATOM 811 O O . GLU A 1 101 ? 1.834 -3.392 2.397 1.00 97.62 101 GLU A O 1
ATOM 816 N N . TYR A 1 102 ? -0.123 -2.622 3.183 1.00 97.62 102 TYR A N 1
ATOM 817 C CA . TYR A 1 102 ? -0.753 -2.408 1.878 1.00 97.62 102 TYR A CA 1
ATOM 818 C C . TYR A 1 102 ? -1.159 -0.960 1.603 1.00 97.62 102 TYR A C 1
ATOM 820 O O . TYR A 1 102 ? -1.845 -0.716 0.612 1.00 97.62 102 TYR A O 1
ATOM 828 N N . GLY A 1 103 ? -0.746 0.007 2.427 1.00 96.12 103 GLY A N 1
ATOM 829 C CA . GLY A 1 103 ? -1.182 1.406 2.337 1.00 96.12 103 GLY A CA 1
ATOM 830 C C . GLY A 1 103 ? -1.006 2.054 0.962 1.00 96.12 103 GLY A C 1
ATOM 831 O O . GLY A 1 103 ? -1.813 2.885 0.594 1.00 96.12 103 GLY A O 1
ATOM 832 N N . GLY A 1 104 ? -0.032 1.622 0.153 1.00 94.38 104 GLY A N 1
ATOM 833 C CA . GLY A 1 104 ? 0.146 2.120 -1.220 1.00 94.38 104 GLY A CA 1
ATOM 834 C C . GLY A 1 104 ? -0.821 1.541 -2.267 1.00 94.38 104 GLY A C 1
ATOM 835 O O . GLY A 1 104 ? -0.654 1.799 -3.458 1.00 94.38 104 GLY A O 1
ATOM 836 N N . THR A 1 105 ? -1.774 0.697 -1.872 1.00 96.94 105 THR A N 1
ATOM 837 C CA . THR A 1 105 ? -2.773 0.062 -2.750 1.00 96.94 105 THR A CA 1
ATOM 838 C C . THR A 1 105 ? -4.149 0.705 -2.559 1.00 96.94 105 THR A C 1
ATOM 840 O O . THR A 1 105 ? -4.432 1.264 -1.507 1.00 96.94 105 THR A O 1
ATOM 843 N N . GLU A 1 106 ? -5.048 0.574 -3.535 1.00 97.00 106 GLU A N 1
ATOM 844 C CA . GLU A 1 106 ? -6.416 1.120 -3.456 1.00 97.00 106 GLU A CA 1
ATOM 845 C C . GLU A 1 106 ? -7.215 0.558 -2.260 1.00 97.00 106 GLU A C 1
ATOM 847 O O . GLU A 1 106 ? -7.906 1.288 -1.543 1.00 97.00 106 GLU A O 1
ATOM 852 N N . ASN A 1 107 ? -7.086 -0.742 -1.992 1.00 98.31 107 ASN A N 1
ATOM 853 C CA . ASN A 1 107 ? -7.715 -1.387 -0.842 1.00 98.31 107 ASN A CA 1
ATOM 854 C C . ASN A 1 107 ? -7.024 -1.020 0.482 1.00 98.31 107 ASN A C 1
ATOM 856 O O . ASN A 1 107 ? -7.697 -0.929 1.507 1.00 98.31 107 ASN A O 1
ATOM 860 N N . GLY A 1 108 ? -5.712 -0.768 0.482 1.00 98.25 108 GLY A N 1
ATOM 861 C CA . GLY A 1 108 ? -5.008 -0.243 1.656 1.00 98.25 108 GLY A CA 1
ATOM 862 C C . GLY A 1 108 ? -5.423 1.184 2.005 1.00 98.25 108 GLY A C 1
ATOM 863 O O . GLY A 1 108 ? -5.658 1.487 3.173 1.00 98.25 108 GLY A O 1
ATOM 864 N N . GLU A 1 109 ? -5.615 2.035 1.000 1.00 98.00 109 GLU A N 1
ATOM 865 C CA . GLU A 1 109 ? -6.171 3.379 1.172 1.00 98.00 109 GLU A CA 1
ATOM 866 C C . GLU A 1 109 ? -7.626 3.324 1.666 1.00 98.00 109 GLU A C 1
ATOM 868 O O . GLU A 1 109 ? -8.017 4.043 2.586 1.00 98.00 109 GLU A O 1
ATOM 873 N N . SER A 1 110 ? -8.422 2.378 1.161 1.00 98.38 110 SER A N 1
ATOM 874 C CA . SER A 1 110 ? -9.760 2.114 1.707 1.00 98.38 110 SER A CA 1
ATOM 875 C C . SER A 1 110 ? -9.696 1.701 3.184 1.00 98.38 110 SER A C 1
ATOM 877 O O . SER A 1 110 ? -10.438 2.229 4.015 1.00 98.38 110 SER A O 1
ATOM 879 N N . ALA A 1 111 ? -8.767 0.809 3.546 1.00 98.62 111 ALA A N 1
ATOM 880 C CA . ALA A 1 111 ? -8.534 0.412 4.933 1.00 98.62 111 ALA A CA 1
ATOM 881 C C . ALA A 1 111 ? -8.121 1.600 5.819 1.00 98.62 111 ALA A C 1
ATOM 883 O O . ALA A 1 111 ? -8.534 1.654 6.977 1.00 98.62 111 ALA A O 1
ATOM 884 N N . LYS A 1 112 ? -7.380 2.578 5.281 1.00 98.56 112 LYS A N 1
ATOM 885 C CA . LYS A 1 112 ? -6.991 3.813 5.981 1.00 98.56 112 LYS A CA 1
ATOM 886 C C . LYS A 1 112 ? -8.203 4.658 6.372 1.00 98.56 112 LYS A C 1
ATOM 888 O O . LYS A 1 112 ? -8.293 5.101 7.516 1.00 98.56 112 LYS A O 1
ATOM 893 N N . ILE A 1 113 ? -9.188 4.791 5.484 1.00 98.56 113 ILE A N 1
ATOM 894 C CA . ILE A 1 113 ? -10.457 5.467 5.801 1.00 98.56 113 ILE A CA 1
ATOM 895 C C . ILE A 1 113 ? -11.237 4.703 6.877 1.00 98.56 113 ILE A C 1
ATOM 897 O O . ILE A 1 113 ? -11.716 5.308 7.837 1.00 98.56 113 ILE A O 1
ATOM 901 N N . PHE A 1 114 ? -11.342 3.374 6.778 1.00 98.62 114 PHE A N 1
ATOM 902 C CA . PHE A 1 114 ? -12.019 2.579 7.811 1.00 98.62 114 PHE A CA 1
ATOM 903 C C . PHE A 1 114 ? -11.294 2.632 9.161 1.00 98.62 114 PHE A C 1
ATOM 905 O O . PHE A 1 114 ? -11.944 2.646 10.211 1.00 98.62 114 PHE A O 1
ATOM 912 N N . LEU A 1 115 ? -9.963 2.708 9.153 1.00 98.75 115 LEU A N 1
ATOM 913 C CA . LEU A 1 115 ? -9.142 2.898 10.344 1.00 98.75 115 LEU A CA 1
ATOM 914 C C . LEU A 1 115 ? -9.438 4.249 10.999 1.00 98.75 115 LEU A C 1
ATOM 916 O O . LEU A 1 115 ? -9.733 4.303 12.193 1.00 98.75 115 LEU A O 1
ATOM 920 N N . ALA A 1 116 ? -9.432 5.320 10.206 1.00 98.62 116 ALA A N 1
ATOM 921 C CA . ALA A 1 116 ? -9.768 6.665 10.654 1.00 98.62 116 ALA A CA 1
ATOM 922 C C . ALA A 1 116 ? -11.189 6.726 11.242 1.00 98.62 116 ALA A C 1
ATOM 924 O O . ALA A 1 116 ? -11.382 7.201 12.363 1.00 98.62 116 ALA A O 1
ATOM 925 N N . ASN A 1 117 ? -12.172 6.141 10.548 1.00 98.69 117 ASN A N 1
ATOM 926 C CA . ASN A 1 117 ? -13.547 6.034 11.038 1.00 98.69 117 ASN A CA 1
ATOM 927 C C . ASN A 1 117 ? -13.610 5.279 12.375 1.00 98.69 117 ASN A C 1
ATOM 929 O O . ASN A 1 117 ? -14.299 5.713 13.294 1.00 98.69 117 ASN A O 1
ATOM 933 N N . SER A 1 118 ? -12.885 4.163 12.498 1.00 98.75 118 SER A N 1
ATOM 934 C CA . SER A 1 118 ? -12.848 3.362 13.727 1.00 98.75 118 SER A CA 1
ATOM 935 C C . SER A 1 118 ? -12.304 4.173 14.904 1.00 98.75 118 SER A C 1
ATOM 937 O O . SER A 1 118 ? -12.893 4.155 15.984 1.00 98.75 118 SER A O 1
ATOM 939 N N . TYR A 1 119 ? -11.226 4.937 14.697 1.00 98.69 119 TYR A N 1
ATOM 940 C CA . TYR A 1 119 ? -10.713 5.861 15.709 1.00 98.69 119 TYR A CA 1
ATOM 941 C C . TYR A 1 119 ? -11.732 6.946 16.063 1.00 98.69 119 TYR A C 1
ATOM 943 O O . TYR A 1 119 ? -11.973 7.188 17.246 1.00 98.69 119 TYR A O 1
ATOM 951 N N . SER A 1 120 ? -12.395 7.535 15.065 1.00 98.62 120 SER A N 1
ATOM 952 C CA . SER A 1 120 ? -13.434 8.543 15.282 1.00 98.62 120 SER A CA 1
ATOM 953 C C . SER A 1 120 ? -14.609 7.994 16.099 1.00 98.62 120 SER A C 1
ATOM 955 O O . SER A 1 120 ? -15.084 8.668 17.010 1.00 98.62 120 SER A O 1
ATOM 957 N N . PHE A 1 121 ? -15.072 6.771 15.827 1.00 98.44 121 PHE A N 1
ATOM 958 C CA . PHE A 1 121 ? -16.160 6.145 16.588 1.00 98.44 121 PHE A CA 1
ATOM 959 C C . PHE A 1 121 ? -15.779 5.811 18.031 1.00 98.44 121 PHE A C 1
ATOM 961 O O . PHE A 1 121 ? -16.644 5.799 18.906 1.00 98.44 121 PHE A O 1
ATOM 968 N N . LEU A 1 122 ? -14.493 5.585 18.298 1.00 98.44 122 LEU A N 1
ATOM 969 C CA . LEU A 1 122 ? -13.954 5.430 19.650 1.00 98.44 122 LEU A CA 1
ATOM 970 C C . LEU A 1 122 ? -13.659 6.777 20.336 1.00 98.44 122 LEU A C 1
ATOM 972 O O . LEU A 1 122 ? -13.204 6.790 21.478 1.00 98.44 122 LEU A O 1
ATOM 976 N N . GLY A 1 123 ? -13.913 7.903 19.662 1.00 98.25 123 GLY A N 1
ATOM 977 C CA . GLY A 1 123 ? -13.652 9.250 20.166 1.00 98.25 123 GLY A CA 1
ATOM 978 C C . GLY A 1 123 ? -12.187 9.681 20.088 1.00 98.25 123 GLY A C 1
ATOM 979 O O . GLY A 1 123 ? -11.841 10.736 20.619 1.00 98.25 123 GLY A O 1
ATOM 980 N N . ASN A 1 124 ? -11.324 8.899 19.432 1.00 98.25 124 ASN A N 1
ATOM 981 C CA . ASN A 1 124 ? -9.926 9.258 19.232 1.00 98.25 124 ASN A CA 1
ATOM 982 C C . ASN A 1 124 ? -9.742 10.097 17.956 1.00 98.25 124 ASN A C 1
ATOM 984 O O . ASN A 1 124 ? -9.291 9.611 16.919 1.00 98.25 124 ASN A O 1
ATOM 988 N N . TYR A 1 125 ? -10.157 11.359 18.020 1.00 98.12 125 TYR A N 1
ATOM 989 C CA . TYR A 1 125 ? -10.212 12.230 16.845 1.00 98.12 125 TYR A CA 1
ATOM 990 C C . TYR A 1 125 ? -8.838 12.668 16.320 1.00 98.12 125 TYR A C 1
ATOM 992 O O . TYR A 1 125 ? -8.726 12.957 15.132 1.00 98.12 125 TYR A O 1
ATOM 1000 N N . GLU A 1 126 ? -7.805 12.712 17.168 1.00 98.12 126 GLU A N 1
ATOM 1001 C CA . GLU A 1 126 ? -6.448 13.098 16.756 1.00 98.12 126 GLU A CA 1
ATOM 1002 C C . GLU A 1 126 ? -5.848 12.042 15.817 1.00 98.12 126 GLU A C 1
ATOM 1004 O O . GLU A 1 126 ? -5.465 12.350 14.687 1.00 98.12 126 GLU A O 1
ATOM 1009 N N . GLU A 1 127 ? -5.884 10.771 16.219 1.00 97.38 127 GLU A N 1
ATOM 1010 C CA . GLU A 1 127 ? -5.494 9.656 15.359 1.00 97.38 127 GLU A CA 1
ATOM 1011 C C . GLU A 1 127 ? -6.379 9.551 14.121 1.00 97.38 127 GLU A C 1
ATOM 1013 O O . GLU A 1 127 ? -5.862 9.299 13.035 1.00 97.38 127 GLU A O 1
ATOM 1018 N N . ALA A 1 128 ? -7.693 9.758 14.253 1.00 98.38 128 ALA A N 1
ATOM 1019 C CA . ALA A 1 128 ? -8.588 9.738 13.101 1.00 98.38 128 ALA A CA 1
ATOM 1020 C C . ALA A 1 128 ? -8.166 10.774 12.049 1.00 98.38 128 ALA A C 1
ATOM 1022 O O . ALA A 1 128 ? -8.016 10.430 10.876 1.00 98.38 128 ALA A O 1
ATOM 1023 N N . LEU A 1 129 ? -7.915 12.019 12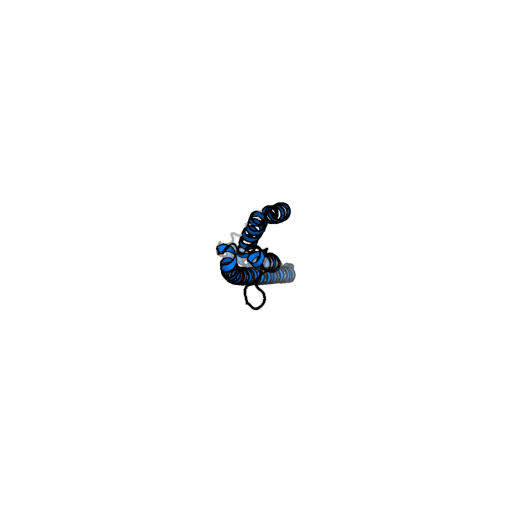.473 1.00 98.31 129 LEU A N 1
ATOM 1024 C CA . LEU A 1 129 ? -7.491 13.098 11.584 1.00 98.31 129 LEU A CA 1
ATOM 1025 C C . LEU A 1 129 ? -6.179 12.760 10.873 1.00 98.31 129 LEU A C 1
ATOM 1027 O O . LEU A 1 129 ? -6.103 12.922 9.659 1.00 98.31 129 LEU A O 1
ATOM 1031 N N . LYS A 1 130 ? -5.194 12.205 11.592 1.00 97.88 130 LYS A N 1
ATOM 1032 C CA . LYS A 1 130 ? -3.919 11.776 11.000 1.00 97.88 130 LYS A CA 1
ATOM 1033 C C . LYS A 1 130 ? -4.121 10.839 9.804 1.00 97.88 130 LYS A C 1
ATOM 1035 O O . LYS A 1 130 ? -3.466 11.010 8.784 1.00 97.88 130 LYS A O 1
ATOM 1040 N N . TYR A 1 131 ? -5.009 9.852 9.920 1.00 97.88 131 TYR A N 1
ATOM 1041 C CA . TYR A 1 131 ? -5.257 8.901 8.832 1.00 97.88 131 TYR A CA 1
ATOM 1042 C C . TYR A 1 131 ? -6.143 9.474 7.718 1.00 97.88 131 TYR A C 1
ATOM 1044 O O . TYR A 1 131 ? -5.955 9.102 6.563 1.00 97.88 131 TYR A O 1
ATOM 1052 N N . TYR A 1 132 ? -7.068 10.392 8.021 1.00 97.69 132 TYR A N 1
ATOM 1053 C CA . TYR A 1 132 ? -7.814 11.105 6.976 1.00 97.69 132 TYR A CA 1
ATOM 1054 C C . TYR A 1 132 ? -6.918 12.025 6.141 1.00 97.69 132 TYR A C 1
ATOM 1056 O O . TYR A 1 132 ? -7.130 12.135 4.938 1.00 97.69 132 TYR A O 1
ATOM 1064 N N . GLU A 1 133 ? -5.934 12.679 6.760 1.00 96.94 133 GLU A N 1
ATOM 1065 C CA . GLU A 1 133 ? -4.984 13.553 6.061 1.00 96.94 133 GLU A CA 1
ATOM 1066 C C . GLU A 1 133 ? -3.941 12.773 5.251 1.00 96.94 133 GLU A C 1
ATOM 1068 O O . GLU A 1 133 ? -3.450 13.276 4.245 1.00 96.94 133 GLU A O 1
ATOM 1073 N N . ASP A 1 134 ? -3.609 11.553 5.676 1.00 96.19 134 ASP A N 1
ATOM 1074 C CA . ASP A 1 134 ? -2.641 10.683 4.999 1.00 96.19 134 ASP A CA 1
ATOM 1075 C C . ASP A 1 134 ? -3.235 9.914 3.801 1.00 96.19 134 ASP A C 1
ATOM 1077 O O . ASP A 1 134 ? -2.495 9.339 3.002 1.00 96.19 134 ASP A O 1
ATOM 1081 N N . TYR A 1 135 ? -4.561 9.868 3.659 1.00 92.19 135 TYR A N 1
ATOM 1082 C CA . TYR A 1 135 ? -5.226 9.216 2.527 1.00 92.19 135 TYR A CA 1
ATOM 1083 C C . TYR A 1 135 ? -4.899 9.898 1.187 1.00 92.19 135 TYR A C 1
ATOM 1085 O O . TYR A 1 135 ? -4.886 11.128 1.107 1.00 92.19 135 TYR A O 1
ATOM 1093 N N . SER A 1 136 ? -4.637 9.100 0.141 1.00 87.69 136 SER A N 1
ATOM 1094 C CA . SER A 1 136 ? -4.223 9.559 -1.204 1.00 87.69 136 SER A CA 1
ATOM 1095 C C . SER A 1 136 ? -5.140 9.093 -2.332 1.00 87.69 136 SER A C 1
ATOM 1097 O O . SER A 1 136 ? -5.566 7.918 -2.313 1.00 87.69 136 SER A O 1
#

Secondary structure (DSSP, 8-state):
---------HHHHHHHHHHHHHHHHHHHHHHHHHHHHHHHHHHHHHHHHHHHHHHHHHHHHHHHHHHHHHHHHHHHTT-HHHHHHB-TTSS-B-HHHHHHHHTTSHHHHHHHHHHHHHHHHTT-HHHHHHHHHH--

Sequence (136 aa):
MITKKRKLSRKEIKEDKLVSFVYKAQSFYEDYKNKIFTYGAVVVVAVAVAYFYVNQQRADNENAGVELSRTMVLYDQGAYLQAIEGQQGTNIIGLKKIVEEYGGTENGESAKIFLANSYSFLGNYEEALKYYEDYS

Radius of gyration: 32.39 Å; chains: 1; bounding box: 55×42×94 Å

pLDDT: mean 91.8, std 10.86, range [51.22, 98.75]

Foldseek 3Di:
DPPDDDDDDPVRVVVVVVVVVVVVVVVCCVVCVVVCVVVVVVVVVVVVVVVVVVVVLVVLQVVLQVLLVLLVVCLVVLVLVCQQQPDPPDPRGHLVVSLVRNVVHPSSLVSLQSNLVSCVSVVNNVSSVVSVVVRD